Protein AF-A0A7W1CE10-F1 (afdb_monomer)

Foldseek 3Di:
DAAEDDFDQPPTQADPVSDGDPVSVVVCVVCVVVNHHD

pLDDT: mean 96.63, std 2.66, range [85.62, 98.62]

Nearest PDB structures (foldseek):
  3mpo-assembly2_B  TM=9.440E-01  e=2.242E-02  Levilactobacillus brevis ATCC 367
  1rkq-assembly2_B  TM=9.952E-01  e=8.736E-02  Escherichia coli
  3niw-assembly1_A  TM=9.778E-01  e=8.736E-02  Bacteroides thetaiotaomicron
  1rxc-assemb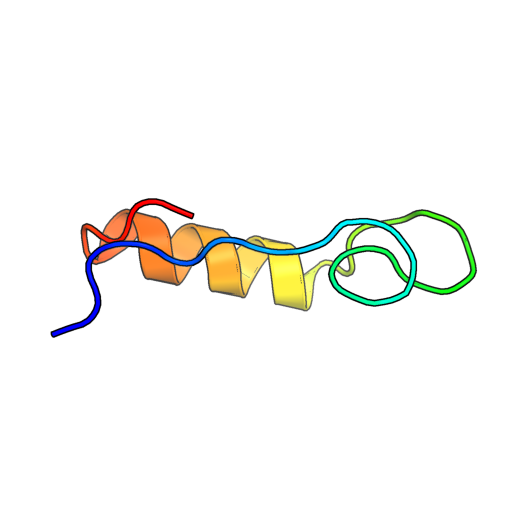ly2_H  TM=4.698E-01  e=6.405E+00  Escherichia coli
  1u1g-assembly1_E  TM=4.637E-01  e=6.405E+00  Escherichia coli

Sequence (38 aa):
MIKLLALDLDGTLLNSRGEIPENNIEAIQRAEANGVLV

Radius of gyration: 10.58 Å; Cα contacts (8 Å, |Δi|>4): 33; 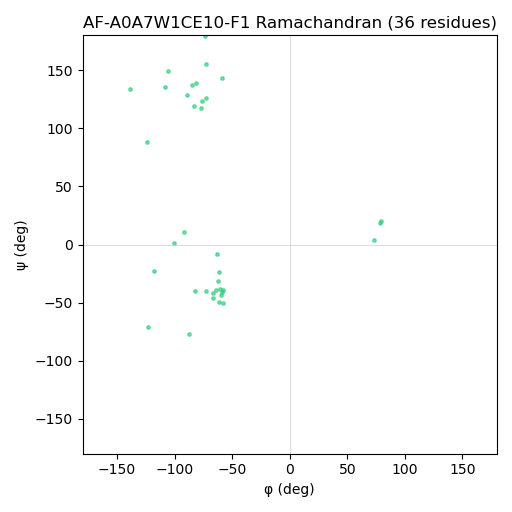chains: 1; bounding box: 25×19×24 Å

Secondary structure (DSSP, 8-state):
---B----TBTTTB-TTS---HHHHHHHHHHHHTT-B-

Structure (mmCIF, N/CA/C/O backbone):
data_AF-A0A7W1CE10-F1
#
_entry.id   AF-A0A7W1CE10-F1
#
loop_
_atom_site.group_PDB
_atom_site.id
_atom_site.type_symbol
_atom_site.label_atom_id
_atom_site.label_alt_id
_atom_site.label_comp_id
_atom_site.label_asym_id
_atom_site.label_entity_id
_atom_site.label_seq_id
_atom_site.pdbx_PDB_ins_code
_atom_site.Cartn_x
_atom_site.Cartn_y
_atom_site.Cartn_z
_atom_site.occupancy
_atom_site.B_iso_or_equiv
_atom_site.auth_seq_id
_atom_site.auth_comp_id
_atom_site.auth_asym_id
_atom_site.auth_atom_id
_atom_site.pdbx_PDB_model_num
ATOM 1 N N . MET A 1 1 ? -16.545 4.130 6.046 1.00 85.62 1 MET A N 1
ATOM 2 C CA . MET A 1 1 ? -15.163 4.460 6.451 1.00 85.62 1 MET A CA 1
ATOM 3 C C . MET A 1 1 ? -14.344 3.193 6.325 1.00 85.62 1 MET A C 1
ATOM 5 O O . MET A 1 1 ? -14.706 2.205 6.956 1.00 85.62 1 MET A O 1
ATOM 9 N N . ILE A 1 2 ? -13.328 3.194 5.466 1.00 94.56 2 ILE A N 1
ATOM 10 C CA . ILE A 1 2 ? -12.403 2.061 5.344 1.00 94.56 2 ILE A CA 1
ATOM 11 C C . ILE A 1 2 ? -11.368 2.184 6.463 1.00 94.56 2 ILE A C 1
ATOM 13 O O . ILE A 1 2 ? -10.963 3.294 6.789 1.00 94.56 2 ILE A O 1
ATOM 17 N N . LYS A 1 3 ? -11.008 1.058 7.084 1.00 97.12 3 LYS A N 1
ATOM 18 C CA . LYS A 1 3 ? -10.013 1.002 8.170 1.00 97.12 3 LYS A CA 1
ATOM 19 C C . LYS A 1 3 ? -8.783 0.166 7.825 1.00 97.12 3 LYS A C 1
ATOM 21 O O . LYS A 1 3 ? -7.750 0.353 8.450 1.00 97.12 3 LYS A O 1
ATOM 26 N N . LEU A 1 4 ? -8.921 -0.748 6.868 1.00 98.06 4 LEU A N 1
ATOM 27 C CA . LEU A 1 4 ? -7.877 -1.656 6.418 1.00 98.06 4 LEU A CA 1
ATOM 28 C C . LEU A 1 4 ? -7.928 -1.760 4.894 1.00 98.06 4 LEU A C 1
ATOM 30 O O . LEU A 1 4 ? -9.015 -1.957 4.341 1.00 98.06 4 LEU A O 1
ATOM 34 N N . LEU A 1 5 ? -6.772 -1.673 4.248 1.00 97.19 5 LEU A N 1
ATOM 35 C CA . LEU A 1 5 ? -6.584 -1.931 2.828 1.00 97.19 5 LEU A CA 1
ATOM 36 C C . LEU A 1 5 ? -5.509 -3.008 2.649 1.00 97.19 5 LEU A C 1
ATOM 38 O O . LEU A 1 5 ? -4.346 -2.693 2.481 1.00 97.19 5 LEU A O 1
ATOM 42 N N . ALA A 1 6 ? -5.899 -4.282 2.661 1.00 97.12 6 ALA A N 1
ATOM 43 C CA . ALA A 1 6 ? -4.961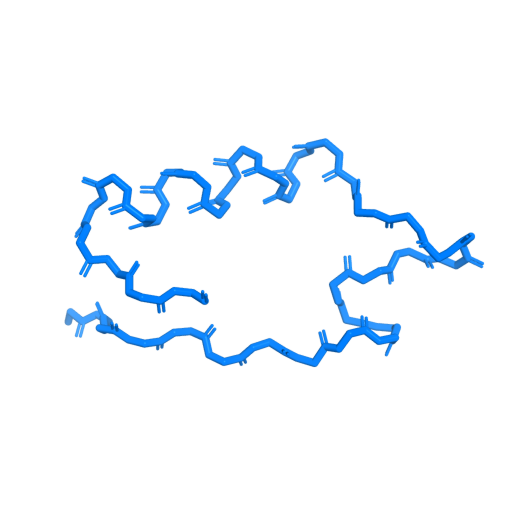 -5.365 2.381 1.00 97.12 6 ALA A CA 1
ATOM 44 C C . ALA A 1 6 ? -4.689 -5.453 0.870 1.00 97.12 6 ALA A C 1
ATOM 46 O O . ALA A 1 6 ? -5.613 -5.701 0.090 1.00 97.12 6 ALA A O 1
ATOM 47 N N . LEU A 1 7 ? -3.433 -5.242 0.473 1.00 96.38 7 LEU A N 1
ATOM 48 C CA . LEU A 1 7 ? -2.987 -5.271 -0.919 1.00 96.38 7 LEU A CA 1
ATOM 49 C C . LEU A 1 7 ? -2.147 -6.516 -1.191 1.00 96.38 7 LEU A C 1
ATOM 51 O O . LEU A 1 7 ? -1.256 -6.860 -0.418 1.00 96.38 7 LEU A O 1
ATOM 55 N N . ASP A 1 8 ? -2.416 -7.160 -2.321 1.00 96.31 8 ASP A N 1
ATOM 56 C CA . ASP A 1 8 ? -1.486 -8.131 -2.885 1.00 96.31 8 ASP A CA 1
ATOM 57 C C . ASP A 1 8 ? -0.258 -7.411 -3.477 1.00 96.31 8 ASP A C 1
ATOM 59 O O . ASP A 1 8 ? -0.322 -6.227 -3.832 1.00 96.31 8 ASP A O 1
ATOM 63 N N . LEU A 1 9 ? 0.871 -8.111 -3.566 1.00 95.25 9 LEU A N 1
ATOM 64 C CA . LEU A 1 9 ? 2.138 -7.528 -4.003 1.00 95.25 9 LEU A CA 1
ATOM 65 C C . LEU A 1 9 ? 2.278 -7.588 -5.525 1.00 95.25 9 LEU A C 1
ATOM 67 O O . LEU A 1 9 ? 2.102 -6.576 -6.210 1.00 95.25 9 LEU A O 1
ATOM 71 N N . ASP A 1 10 ? 2.598 -8.761 -6.060 1.00 93.94 10 ASP A N 1
ATOM 72 C CA . ASP A 1 10 ? 2.944 -8.935 -7.466 1.00 93.94 10 ASP A CA 1
ATOM 73 C C . ASP A 1 10 ? 1.719 -8.807 -8.373 1.00 93.94 10 ASP A C 1
ATOM 75 O O . ASP A 1 10 ? 0.707 -9.479 -8.198 1.00 93.94 10 ASP 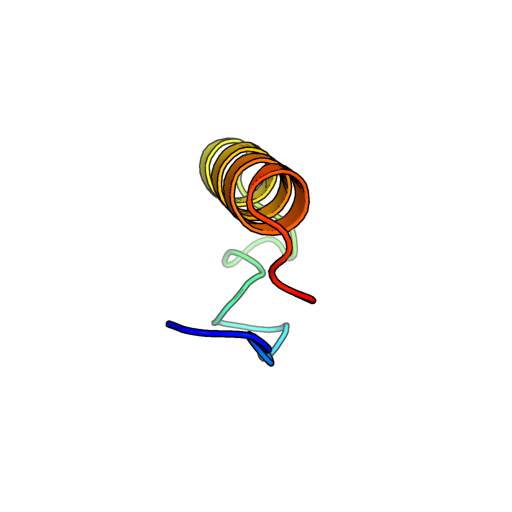A O 1
ATOM 79 N N . GLY A 1 11 ? 1.805 -7.929 -9.374 1.00 87.44 11 GLY A N 1
ATOM 80 C CA . GLY A 1 11 ? 0.695 -7.696 -10.300 1.00 87.44 11 GLY A CA 1
ATOM 81 C C . GLY A 1 11 ? -0.473 -6.901 -9.705 1.00 87.44 11 GLY A C 1
ATOM 82 O O . GLY A 1 11 ? -1.457 -6.681 -10.410 1.00 87.44 11 GLY A O 1
ATOM 83 N N . THR A 1 12 ? -0.348 -6.432 -8.457 1.00 95.19 12 THR A N 1
ATOM 84 C CA . THR A 1 12 ? -1.309 -5.535 -7.801 1.00 95.19 12 THR A CA 1
ATOM 85 C C . THR A 1 12 ? -0.628 -4.245 -7.336 1.00 95.19 12 THR A C 1
ATOM 87 O O . THR A 1 12 ? -0.859 -3.189 -7.928 1.00 95.19 12 THR A O 1
ATOM 90 N N . LEU A 1 13 ? 0.221 -4.303 -6.302 1.00 97.31 13 LEU A N 1
ATOM 91 C CA . LEU A 1 13 ? 0.957 -3.133 -5.807 1.00 97.31 13 LEU A CA 1
ATOM 92 C C . LEU A 1 13 ? 2.221 -2.861 -6.632 1.00 97.31 13 LEU A C 1
ATOM 94 O O . LEU A 1 13 ? 2.546 -1.702 -6.911 1.00 97.31 13 LEU A O 1
ATOM 98 N N . LEU A 1 14 ? 2.920 -3.931 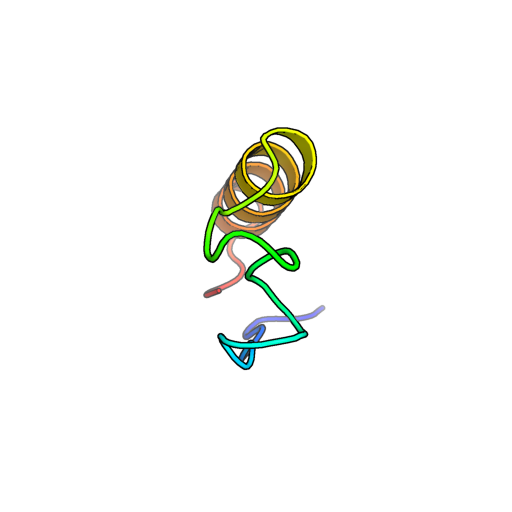-7.013 1.00 97.81 14 LEU A N 1
ATOM 99 C CA . LEU A 1 14 ? 4.130 -3.878 -7.819 1.00 97.81 14 LEU A CA 1
ATOM 100 C C . LEU A 1 14 ? 3.785 -3.826 -9.308 1.00 97.81 14 LEU A C 1
ATOM 102 O O . LEU A 1 14 ? 2.924 -4.557 -9.803 1.00 97.81 14 LEU A O 1
ATOM 106 N N . ASN A 1 15 ? 4.496 -2.973 -10.041 1.00 95.12 15 ASN A N 1
ATOM 107 C CA . ASN A 1 15 ? 4.435 -2.949 -11.498 1.00 95.12 15 ASN A CA 1
ATOM 108 C C . ASN A 1 15 ? 5.184 -4.154 -12.108 1.00 95.12 15 ASN A C 1
ATOM 110 O O . ASN A 1 15 ? 5.791 -4.962 -11.407 1.00 95.12 15 ASN A O 1
ATOM 114 N N . SER A 1 16 ? 5.204 -4.258 -13.439 1.00 96.12 16 SER A N 1
ATOM 115 C CA . SER A 1 16 ? 5.869 -5.365 -14.149 1.00 96.12 16 SER A CA 1
ATOM 116 C C . SER A 1 16 ? 7.392 -5.448 -13.958 1.00 96.12 16 SER A C 1
ATOM 118 O O . SER A 1 16 ? 8.000 -6.422 -14.396 1.00 96.12 16 SER A O 1
ATOM 120 N N . ARG A 1 17 ? 8.016 -4.448 -13.323 1.00 95.81 17 ARG A N 1
ATOM 121 C CA . ARG A 1 17 ? 9.438 -4.437 -12.949 1.00 95.81 17 ARG A CA 1
ATOM 122 C C . ARG A 1 17 ? 9.671 -4.766 -11.469 1.00 95.81 17 ARG A C 1
ATOM 124 O O . ARG A 1 17 ? 10.819 -4.761 -11.041 1.00 95.81 17 ARG A O 1
ATOM 131 N N . GLY A 1 18 ? 8.617 -5.046 -10.699 1.00 96.44 18 GLY A N 1
ATOM 132 C CA . GLY A 1 18 ? 8.718 -5.303 -9.259 1.00 96.44 18 GLY A CA 1
ATOM 133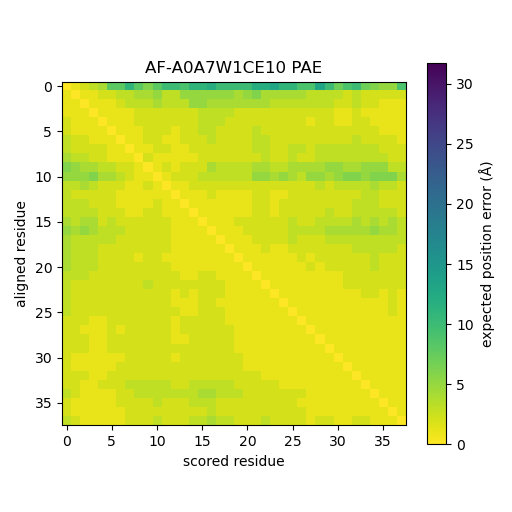 C C . GLY A 1 18 ? 8.873 -4.034 -8.414 1.00 96.44 18 GLY A C 1
ATOM 134 O O . GLY A 1 18 ? 9.321 -4.110 -7.275 1.00 96.44 18 GLY A O 1
ATOM 135 N N . GLU A 1 19 ? 8.535 -2.862 -8.957 1.00 97.25 19 GLU A N 1
ATOM 136 C CA . GLU A 1 19 ? 8.655 -1.573 -8.264 1.00 97.25 19 GLU A CA 1
ATOM 137 C C . GLU A 1 19 ? 7.275 -1.065 -7.839 1.00 97.25 19 GLU A C 1
ATOM 139 O O . GLU A 1 19 ? 6.292 -1.272 -8.555 1.00 97.25 19 GLU A O 1
ATOM 144 N N . ILE A 1 20 ? 7.204 -0.322 -6.732 1.00 97.69 20 ILE A N 1
ATOM 145 C CA . ILE A 1 20 ? 5.999 0.435 -6.373 1.00 97.69 20 ILE A CA 1
ATOM 146 C C . ILE A 1 20 ? 6.026 1.766 -7.143 1.00 97.69 20 ILE A C 1
ATOM 148 O O . ILE A 1 20 ? 6.952 2.554 -6.943 1.00 97.69 20 ILE A O 1
ATOM 152 N N . PRO A 1 21 ? 5.040 2.053 -8.011 1.00 97.44 21 PRO A N 1
ATOM 153 C CA . PRO A 1 21 ? 4.940 3.349 -8.677 1.00 97.44 21 PRO A CA 1
ATOM 154 C C . PRO A 1 21 ? 4.828 4.508 -7.675 1.00 97.44 21 PRO A C 1
ATOM 156 O O . PRO A 1 21 ? 4.136 4.396 -6.665 1.00 97.44 21 PRO A O 1
ATOM 159 N N . GLU A 1 22 ? 5.449 5.650 -7.969 1.00 98.06 22 GLU A N 1
ATOM 160 C CA . GLU A 1 22 ? 5.481 6.810 -7.061 1.00 98.06 22 GLU A CA 1
ATOM 161 C C . GLU A 1 22 ? 4.077 7.313 -6.685 1.00 98.06 22 GLU A C 1
ATOM 163 O O . GLU A 1 22 ? 3.784 7.572 -5.519 1.00 98.06 22 GLU A O 1
ATOM 168 N N . ASN A 1 23 ? 3.149 7.320 -7.643 1.00 97.88 23 ASN A N 1
ATOM 169 C CA . ASN A 1 23 ? 1.752 7.677 -7.400 1.00 97.88 23 ASN A CA 1
ATOM 170 C C . ASN A 1 23 ? 1.044 6.716 -6.423 1.00 97.88 23 ASN A C 1
ATOM 172 O O . ASN A 1 23 ? 0.141 7.142 -5.698 1.00 97.88 23 ASN A O 1
ATOM 176 N N . ASN A 1 24 ? 1.435 5.435 -6.399 1.00 97.38 24 ASN A N 1
ATOM 177 C CA . ASN A 1 24 ? 0.902 4.464 -5.444 1.00 97.38 24 ASN A CA 1
ATOM 178 C C . ASN A 1 24 ? 1.467 4.731 -4.045 1.00 97.38 24 ASN A C 1
ATOM 180 O O . ASN A 1 24 ? 0.705 4.693 -3.083 1.00 97.38 24 ASN A O 1
ATOM 184 N N . ILE A 1 25 ? 2.753 5.083 -3.930 1.00 98.12 25 ILE A N 1
ATOM 185 C CA . ILE A 1 25 ? 3.371 5.487 -2.654 1.00 98.12 25 ILE A CA 1
ATOM 186 C C . ILE A 1 25 ? 2.626 6.688 -2.063 1.00 98.12 25 ILE A C 1
ATOM 188 O O . ILE A 1 25 ? 2.186 6.637 -0.914 1.00 98.12 25 ILE A O 1
ATOM 192 N N . GLU A 1 26 ? 2.405 7.741 -2.853 1.00 98.62 26 GLU A N 1
ATOM 193 C CA . GLU A 1 26 ? 1.654 8.912 -2.389 1.00 98.62 26 GLU A CA 1
ATOM 194 C C . GLU A 1 26 ? 0.217 8.565 -1.971 1.00 98.62 26 GLU A C 1
ATOM 196 O O . GLU A 1 26 ? -0.322 9.133 -1.019 1.00 98.62 26 GLU A O 1
ATOM 201 N N . ALA A 1 27 ? -0.445 7.658 -2.696 1.00 98.00 27 ALA A N 1
ATOM 202 C CA . ALA A 1 27 ? -1.804 7.239 -2.372 1.00 98.00 27 ALA A CA 1
ATOM 203 C C . ALA A 1 27 ? -1.865 6.478 -1.042 1.00 98.00 27 ALA A C 1
ATOM 205 O O . ALA A 1 27 ? -2.762 6.749 -0.242 1.00 98.00 27 ALA A O 1
ATOM 206 N N . ILE A 1 28 ? -0.899 5.591 -0.793 1.00 98.25 28 ILE A N 1
ATOM 207 C CA . ILE A 1 28 ? -0.755 4.86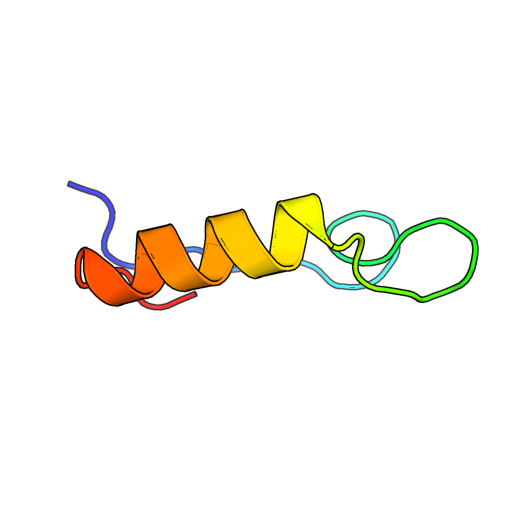2 0.473 1.00 98.25 28 ILE A CA 1
ATOM 208 C C . ILE A 1 28 ? -0.528 5.852 1.616 1.00 98.25 28 ILE A C 1
ATOM 210 O O . ILE A 1 28 ? -1.297 5.852 2.572 1.00 98.25 28 ILE A O 1
ATOM 214 N N . GLN A 1 29 ? 0.415 6.786 1.467 1.00 98.44 29 GLN A N 1
ATOM 215 C CA . GLN A 1 29 ? 0.689 7.809 2.484 1.00 98.44 29 GLN A CA 1
ATOM 216 C C . GLN A 1 29 ? -0.542 8.670 2.796 1.00 98.44 29 GLN A C 1
ATOM 218 O O . GLN A 1 29 ? -0.826 8.971 3.956 1.00 98.44 29 GLN A O 1
ATOM 223 N N . ARG A 1 30 ? -1.316 9.057 1.771 1.00 98.38 30 ARG A N 1
ATOM 224 C CA . ARG A 1 30 ? -2.586 9.774 1.969 1.00 98.38 30 ARG A CA 1
ATOM 225 C C . ARG A 1 30 ? -3.608 8.919 2.717 1.00 98.38 30 ARG A C 1
ATOM 227 O O . ARG A 1 30 ? -4.341 9.460 3.542 1.00 98.38 30 ARG A O 1
ATOM 234 N N . ALA A 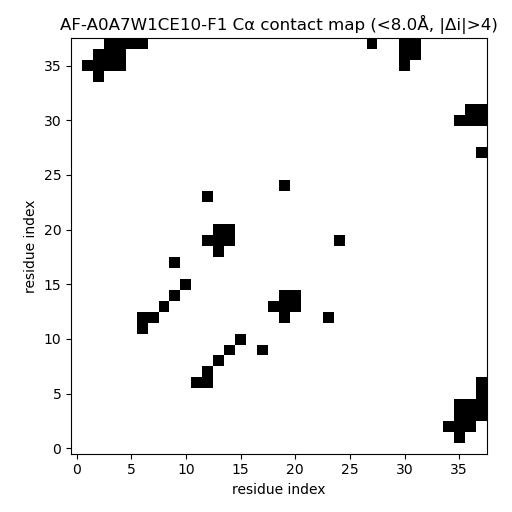1 31 ? -3.691 7.620 2.442 1.00 98.12 31 ALA A N 1
ATOM 235 C CA . ALA A 1 31 ? -4.598 6.719 3.150 1.00 98.12 31 ALA A CA 1
ATOM 236 C C . ALA A 1 31 ? -4.192 6.558 4.627 1.00 98.12 31 ALA A C 1
ATOM 238 O O . ALA A 1 31 ? -5.037 6.729 5.509 1.00 98.12 31 ALA A O 1
ATOM 239 N N . GLU A 1 32 ? -2.903 6.349 4.901 1.00 98.19 32 GLU A N 1
ATOM 240 C CA . GLU A 1 32 ? -2.348 6.271 6.258 1.00 98.19 32 GLU A CA 1
ATOM 241 C C . GLU A 1 32 ? -2.577 7.567 7.046 1.00 98.19 32 GLU A C 1
ATOM 243 O O . GLU A 1 32 ? -3.042 7.529 8.186 1.00 98.19 32 GLU A O 1
ATOM 248 N N . ALA A 1 33 ? -2.363 8.731 6.419 1.00 98.38 33 ALA A N 1
ATOM 249 C CA . ALA A 1 33 ? -2.640 10.035 7.027 1.00 98.38 33 ALA A CA 1
ATOM 250 C C . ALA A 1 33 ? -4.127 10.234 7.388 1.00 98.38 33 ALA A C 1
ATOM 252 O O . ALA A 1 33 ? -4.449 11.019 8.280 1.00 98.38 33 ALA A O 1
ATOM 253 N N . ASN A 1 34 ? -5.035 9.510 6.726 1.00 97.88 34 ASN A N 1
ATOM 254 C CA . ASN A 1 34 ? -6.466 9.488 7.037 1.00 97.88 34 ASN A CA 1
ATOM 255 C C . ASN A 1 34 ? -6.857 8.368 8.025 1.00 97.88 34 ASN A C 1
ATOM 257 O O . ASN A 1 34 ? -8.046 8.122 8.237 1.00 97.88 34 ASN A O 1
ATOM 261 N N . GLY A 1 35 ? -5.883 7.696 8.646 1.00 97.94 35 GLY A N 1
ATOM 262 C CA . GLY A 1 35 ? -6.112 6.668 9.663 1.00 97.94 35 GLY A CA 1
ATOM 263 C C . GLY A 1 35 ? -6.509 5.302 9.103 1.00 97.94 35 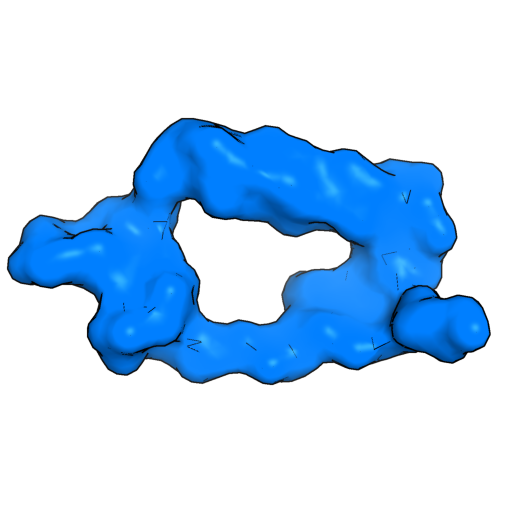GLY A C 1
ATOM 264 O O . GLY A 1 35 ? -7.107 4.499 9.822 1.00 97.94 35 GLY A O 1
ATOM 265 N N . VAL A 1 36 ? -6.210 5.039 7.829 1.00 98.50 36 VAL A N 1
ATOM 266 C CA . VAL A 1 36 ? -6.371 3.715 7.218 1.00 98.50 36 VAL A CA 1
ATOM 267 C C . VAL A 1 36 ? -5.082 2.923 7.413 1.00 98.50 36 VAL A C 1
ATOM 269 O O . VAL A 1 36 ? -4.013 3.407 7.064 1.00 98.50 36 VAL A O 1
ATOM 272 N N . LEU A 1 37 ? -5.178 1.702 7.938 1.00 98.25 37 LEU A N 1
ATOM 273 C CA . LEU A 1 37 ? -4.071 0.748 7.895 1.00 98.25 37 LEU A CA 1
ATOM 274 C C . LEU A 1 37 ? -3.985 0.180 6.475 1.00 98.25 37 LEU A C 1
ATOM 276 O O . LEU A 1 37 ? -4.980 -0.352 5.980 1.00 98.25 37 LEU A O 1
ATOM 280 N N . VAL A 1 38 ? -2.835 0.309 5.825 1.00 96.31 38 VAL A N 1
ATOM 281 C CA . VAL A 1 38 ? -2.582 -0.233 4.483 1.00 96.31 38 VAL A CA 1
ATOM 282 C C . VAL A 1 38 ? -1.555 -1.348 4.588 1.00 96.31 38 VAL A C 1
ATOM 284 O O . VAL A 1 38 ? -0.511 -1.104 5.227 1.00 96.31 38 VAL A O 1
#

Mean predicted aligned error: 2.08 Å

Solvent-accessible surface area (backbone atoms only — not comparable to full-atom values): 2417 Å² total; per-residue (Å²): 134,78,54,69,49,91,74,61,53,84,83,65,55,20,48,100,83,72,44,70,50,66,72,55,54,53,51,51,52,54,40,43,76,69,65,24,49,106